Protein AF-A0A8J3NS57-F1 (afdb_monomer)

Foldseek 3Di:
DLVVLLVLLVVLLVLLVVLVVLVCCCCPNPHVDPVSCVSNVVSLVVQQVSLVVSLVVCVVVVHDPVLSVLSNVSNVLSVVLVVLLVVLVVCVVVVNPVSSVVSNVVSVVSSVVSSVSSVVSSVVSVVVVVVVVVVVVVVVVVVVVVVCPDPDD

pLDDT: mean 92.76, std 8.96, range [56.88, 98.81]

Sequence (153 aa):
MRKTFTALAALLMLVVLAEFYFAASGAFGAATDDAAYRPHHLLGYVIFLLPLLMAAVAALGRMPGRLIATTALVAGLTAVQVVIAKVAMAFGDAGDGTVGALVFGLHAIGGLAL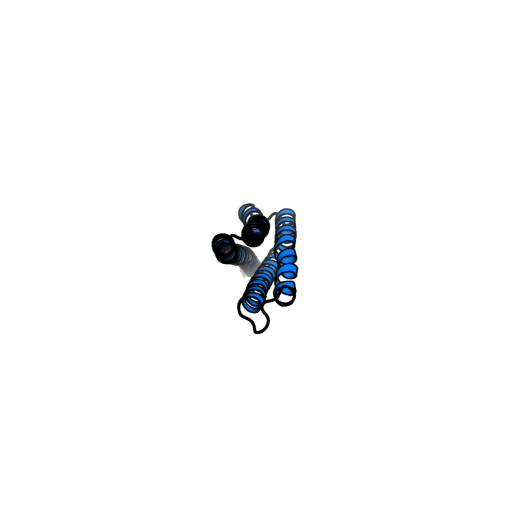AAVVAAVVRQARTLSKSTEDARRTGDVAAATGAAGPSVA

Secondary structure (DSSP, 8-state):
-HHHHHHHHHHHHHHHHHHHHHHHHHHHSS--SHHHHHHHHHHHHHHHHHHHHHHHHHHHTT--HHHHHHHHHHHHHHHHHHHHHHHHHHHHHTT-HHHHHHHHHHHHHHHHHHHHHHHHHHHHHHHHHHHHHHHHHHHHHHHHHHTT-----

Radius of gyration: 22.33 Å; Cα contacts (8 Å, |Δi|>4): 136; chains: 1; bounding box: 54×28×79 Å

Organism: NCBI:txid310353

InterPro domains:
  IPR046192 Protei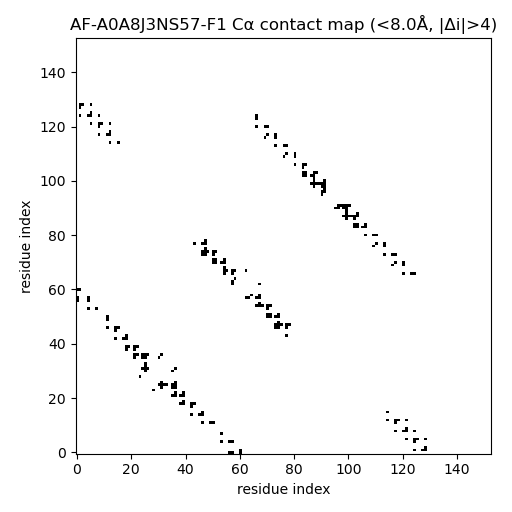n of unknown function DUF6220 [PF19728] (20-85)

Solvent-accessible surface area (backbone atoms only — not comparable to full-atom values): 7865 Å² total; per-residue (Å²): 101,55,63,59,50,32,51,50,33,50,49,52,47,52,51,52,53,51,31,52,51,28,44,48,39,15,73,70,39,99,52,68,48,72,75,45,33,46,63,22,59,55,43,50,53,48,55,33,49,51,27,48,53,49,22,50,54,32,55,78,60,69,49,62,66,67,58,30,52,54,29,39,44,45,22,53,51,44,54,50,40,53,52,36,44,52,54,14,48,53,33,36,77,72,70,40,51,69,60,11,51,55,40,37,49,51,29,56,54,49,52,52,54,46,51,53,48,44,52,50,47,34,53,54,33,47,53,57,36,49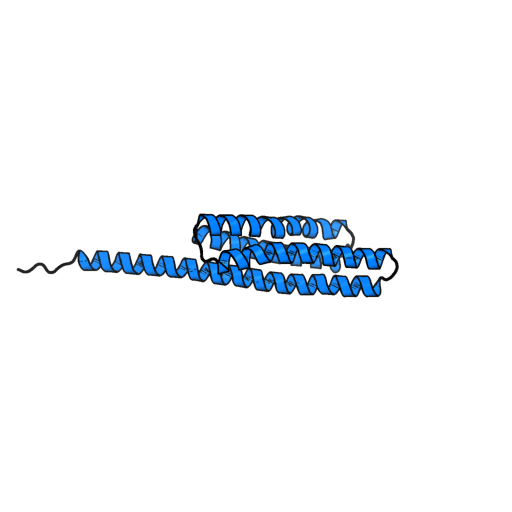,58,52,51,53,56,48,53,53,51,55,52,52,53,57,58,64,73,64,60,82,85,81,125

Mean predicted aligned error: 5.76 Å

Nearest PDB structures (foldseek):
  8dt0-assembly2_B  TM=6.306E-01  e=1.851E+00  synthetic construct
  8dt0-assembly1_A  TM=5.931E-01  e=2.050E+00  synthetic construct
  6s1a-assembly1_B  TM=5.173E-01  e=6.958E+00  Pseudomonas putida KT2440

Structure (mmCIF, N/CA/C/O backbone):
data_AF-A0A8J3NS57-F1
#
_entry.id   AF-A0A8J3NS57-F1
#
loop_
_atom_site.group_PDB
_atom_site.id
_atom_site.type_symbol
_atom_site.label_atom_id
_atom_site.label_alt_id
_atom_site.label_comp_id
_atom_site.label_asym_id
_atom_site.label_entity_id
_atom_site.label_seq_id
_atom_site.pdbx_PDB_ins_code
_atom_site.Cartn_x
_atom_site.Cartn_y
_atom_site.Cartn_z
_atom_site.occupancy
_atom_site.B_iso_or_equiv
_atom_site.auth_seq_id
_atom_site.auth_comp_id
_atom_site.auth_asym_id
_atom_site.auth_atom_id
_atom_site.pdbx_PDB_model_num
ATOM 1 N N . MET A 1 1 ? -19.136 -2.500 11.400 1.00 85.38 1 MET A N 1
ATOM 2 C CA . MET A 1 1 ? -18.109 -1.582 10.853 1.00 85.38 1 MET A CA 1
ATOM 3 C C . MET A 1 1 ? -16.684 -1.951 11.257 1.00 85.38 1 MET A C 1
ATOM 5 O O . MET A 1 1 ? -15.919 -2.279 10.368 1.00 85.38 1 MET A O 1
ATOM 9 N N . ARG A 1 2 ? -16.300 -1.957 12.547 1.00 90.00 2 ARG A N 1
ATOM 10 C CA . ARG A 1 2 ? -14.892 -2.192 12.961 1.00 90.00 2 ARG A CA 1
ATOM 11 C C . ARG A 1 2 ? -14.334 -3.568 12.546 1.00 90.00 2 ARG A C 1
ATOM 13 O O . ARG A 1 2 ? -13.306 -3.615 11.882 1.00 90.00 2 ARG A O 1
ATOM 20 N N . LYS A 1 3 ? -15.068 -4.662 12.808 1.00 91.12 3 LYS A N 1
ATOM 21 C CA . LYS A 1 3 ? -14.698 -6.028 12.365 1.00 91.12 3 LYS A CA 1
ATOM 22 C C . LYS A 1 3 ? -14.581 -6.148 10.844 1.00 91.12 3 LYS A C 1
ATOM 24 O O . LYS A 1 3 ? -13.580 -6.646 10.344 1.00 91.12 3 LYS A O 1
ATOM 29 N N . THR A 1 4 ? -15.575 -5.632 10.120 1.00 92.50 4 THR A N 1
ATOM 30 C CA . THR A 1 4 ? -15.573 -5.568 8.650 1.00 92.50 4 THR A CA 1
ATOM 31 C C . THR A 1 4 ? -14.347 -4.823 8.131 1.00 92.50 4 THR A C 1
ATOM 33 O O . THR A 1 4 ? -13.652 -5.319 7.256 1.00 92.50 4 THR A O 1
ATOM 36 N N . PHE A 1 5 ? -14.028 -3.667 8.717 1.00 96.31 5 PHE A N 1
ATOM 37 C CA . PHE A 1 5 ? -12.848 -2.894 8.346 1.00 96.31 5 PHE A CA 1
ATOM 38 C C . PHE A 1 5 ? -11.549 -3.652 8.650 1.00 96.31 5 PHE A C 1
ATOM 40 O O . PHE A 1 5 ? -10.633 -3.635 7.838 1.00 96.31 5 PHE A O 1
ATOM 47 N N . THR A 1 6 ? -11.459 -4.363 9.780 1.00 96.62 6 THR A N 1
ATOM 48 C CA . THR A 1 6 ? -10.304 -5.228 10.074 1.00 96.62 6 THR A CA 1
ATOM 49 C C . THR A 1 6 ? -10.133 -6.326 9.022 1.00 96.62 6 THR A C 1
ATOM 51 O O . THR A 1 6 ? -9.008 -6.572 8.596 1.00 96.62 6 THR A O 1
ATOM 54 N N . ALA A 1 7 ? -11.226 -6.950 8.573 1.00 96.94 7 ALA A N 1
ATOM 55 C CA . ALA A 1 7 ? -11.184 -7.946 7.504 1.00 96.94 7 ALA A CA 1
ATOM 56 C C . ALA A 1 7 ? -10.736 -7.331 6.167 1.00 96.94 7 ALA A C 1
ATOM 58 O O . ALA A 1 7 ? -9.859 -7.883 5.512 1.00 96.94 7 ALA A O 1
ATOM 59 N N . LEU A 1 8 ? -11.258 -6.153 5.805 1.00 97.69 8 LEU A N 1
ATOM 60 C CA . LEU A 1 8 ? -10.827 -5.417 4.609 1.00 97.69 8 LEU A CA 1
ATOM 61 C C . LEU A 1 8 ? -9.349 -5.013 4.677 1.00 97.69 8 LEU A C 1
ATOM 63 O O . LEU A 1 8 ? -8.644 -5.126 3.683 1.00 97.69 8 LEU A O 1
ATOM 67 N N . ALA A 1 9 ? -8.851 -4.599 5.844 1.00 98.31 9 ALA A N 1
ATOM 68 C CA . ALA A 1 9 ? -7.438 -4.277 6.027 1.00 98.31 9 ALA A CA 1
ATOM 69 C C . ALA A 1 9 ? -6.540 -5.513 5.869 1.00 98.31 9 ALA A C 1
ATOM 71 O O . ALA A 1 9 ? -5.472 -5.423 5.267 1.00 98.31 9 ALA A O 1
ATOM 72 N N . ALA A 1 10 ? -6.971 -6.671 6.380 1.00 98.44 10 ALA A N 1
ATOM 73 C CA . ALA A 1 10 ? -6.263 -7.929 6.161 1.00 98.44 10 ALA A CA 1
ATOM 74 C C . ALA A 1 10 ? -6.284 -8.338 4.679 1.00 98.44 10 ALA A C 1
ATOM 76 O O . ALA A 1 10 ? -5.249 -8.726 4.147 1.00 98.44 10 ALA A O 1
ATOM 77 N N . LEU A 1 11 ? -7.427 -8.186 4.002 1.00 98.44 11 LEU A N 1
ATOM 78 C CA . LEU A 1 11 ? -7.544 -8.419 2.564 1.00 98.44 11 LEU A CA 1
ATOM 79 C C . LEU A 1 11 ? -6.610 -7.498 1.770 1.00 98.44 11 LEU A C 1
ATOM 81 O O . LEU A 1 11 ? -5.872 -7.986 0.924 1.00 98.44 11 LEU A O 1
ATOM 85 N N . LEU A 1 12 ? -6.580 -6.198 2.075 1.00 98.62 12 LEU A N 1
ATOM 86 C CA . LEU A 1 12 ? -5.665 -5.245 1.443 1.00 98.62 12 LEU A CA 1
ATOM 87 C C . LEU A 1 12 ? -4.201 -5.676 1.610 1.00 98.62 12 LEU A C 1
ATOM 89 O O . LEU A 1 12 ? -3.443 -5.626 0.649 1.00 98.62 12 LEU A O 1
ATOM 93 N N . MET A 1 13 ? -3.810 -6.153 2.797 1.00 98.69 13 MET A N 1
ATOM 94 C CA . MET A 1 13 ? -2.466 -6.697 3.017 1.00 98.69 13 MET A CA 1
ATOM 95 C C . MET A 1 13 ? -2.189 -7.912 2.122 1.00 98.69 13 MET A C 1
ATOM 97 O O . MET A 1 13 ? -1.124 -7.985 1.519 1.00 98.69 13 MET A O 1
ATOM 101 N N . LEU A 1 14 ? -3.136 -8.847 2.004 1.00 98.62 14 LEU A N 1
ATOM 102 C CA . LEU A 1 14 ? -2.986 -10.011 1.124 1.00 98.62 14 LEU A CA 1
ATOM 103 C C . LEU A 1 14 ? -2.860 -9.606 -0.349 1.00 98.62 14 LEU A C 1
ATOM 105 O O . LEU A 1 14 ? -2.023 -10.161 -1.054 1.00 98.62 14 LEU A O 1
ATOM 109 N N . VAL A 1 15 ? -3.638 -8.617 -0.796 1.00 98.44 15 VAL A N 1
ATOM 110 C CA . VAL A 1 15 ? -3.541 -8.075 -2.159 1.00 98.44 15 VAL A CA 1
ATOM 111 C C . VAL A 1 15 ? -2.163 -7.453 -2.394 1.00 98.44 15 VAL A C 1
ATOM 113 O O . VAL A 1 15 ? -1.549 -7.738 -3.412 1.00 98.44 15 VAL A O 1
ATOM 116 N N . VAL A 1 16 ? -1.629 -6.678 -1.444 1.00 98.50 16 VAL A N 1
ATOM 117 C CA . VAL A 1 16 ? -0.267 -6.122 -1.553 1.00 98.50 16 VAL A CA 1
ATOM 118 C C . VAL A 1 16 ? 0.792 -7.226 -1.608 1.00 98.50 16 VAL A C 1
ATOM 120 O O . VAL A 1 16 ? 1.729 -7.135 -2.390 1.00 98.50 16 VAL A O 1
ATOM 123 N N . LEU A 1 17 ? 0.657 -8.300 -0.828 1.00 98.50 17 LEU A N 1
ATOM 124 C CA . LEU A 1 17 ? 1.593 -9.428 -0.910 1.00 98.50 17 LEU A CA 1
ATOM 125 C C . LEU A 1 17 ? 1.526 -10.135 -2.273 1.00 98.50 17 LEU A C 1
ATOM 127 O O . LEU A 1 17 ? 2.566 -10.472 -2.837 1.00 98.50 17 LEU A O 1
ATOM 131 N N . ALA A 1 18 ? 0.322 -10.328 -2.816 1.00 98.12 18 ALA A N 1
ATOM 132 C CA . ALA A 1 18 ? 0.133 -10.885 -4.153 1.00 98.12 18 ALA A CA 1
ATOM 133 C C . ALA A 1 18 ? 0.707 -9.966 -5.246 1.00 98.12 18 ALA A C 1
ATOM 135 O O . ALA A 1 18 ? 1.324 -10.449 -6.190 1.00 98.12 18 ALA A O 1
ATOM 136 N N . GLU A 1 19 ? 0.578 -8.649 -5.086 1.00 97.62 19 GLU A N 1
ATOM 137 C CA . GLU A 1 19 ? 1.174 -7.649 -5.977 1.00 97.62 19 GLU A CA 1
ATOM 138 C C . GLU A 1 19 ? 2.698 -7.783 -6.039 1.00 97.62 19 GLU A C 1
ATOM 140 O O . GLU A 1 19 ? 3.269 -7.844 -7.126 1.00 97.62 19 GLU A O 1
ATOM 145 N N . PHE A 1 20 ? 3.357 -7.907 -4.882 1.00 97.31 20 PHE A N 1
ATOM 146 C CA . PHE A 1 20 ? 4.800 -8.153 -4.810 1.00 97.31 20 PHE A CA 1
ATOM 147 C C . PHE A 1 20 ? 5.200 -9.476 -5.455 1.00 97.31 20 PHE A C 1
ATOM 149 O O . PHE A 1 20 ? 6.216 -9.540 -6.145 1.00 97.31 20 PHE A O 1
ATOM 156 N N . TYR A 1 21 ? 4.406 -10.528 -5.248 1.00 95.69 21 TYR A N 1
ATOM 157 C CA . TYR A 1 21 ? 4.633 -11.818 -5.888 1.00 95.69 21 TYR A CA 1
ATOM 158 C C . TYR A 1 21 ? 4.576 -11.708 -7.419 1.00 95.69 21 TYR A C 1
ATOM 160 O O . TYR A 1 21 ? 5.466 -12.221 -8.098 1.00 95.69 21 TYR A O 1
ATOM 168 N N . PHE A 1 22 ? 3.582 -11.007 -7.974 1.00 95.44 22 PHE A N 1
ATOM 169 C CA . PHE A 1 22 ? 3.473 -10.815 -9.422 1.00 95.44 22 PHE A CA 1
ATOM 170 C C . PHE A 1 22 ? 4.548 -9.879 -9.976 1.00 95.44 22 PHE A C 1
ATOM 172 O O . PHE A 1 22 ? 5.097 -10.169 -11.034 1.00 95.44 22 PHE A O 1
ATOM 179 N N . ALA A 1 23 ? 4.915 -8.820 -9.251 1.00 94.69 23 ALA A N 1
ATOM 180 C CA . ALA A 1 23 ? 6.026 -7.949 -9.627 1.00 94.69 23 ALA A CA 1
ATOM 181 C C . ALA A 1 23 ? 7.353 -8.722 -9.678 1.00 94.69 23 ALA A C 1
ATOM 183 O O . ALA A 1 23 ? 8.086 -8.634 -10.659 1.00 94.69 23 ALA A O 1
ATOM 184 N N . ALA A 1 24 ? 7.639 -9.536 -8.657 1.00 93.75 24 ALA A N 1
ATOM 185 C CA . ALA A 1 24 ? 8.832 -10.377 -8.627 1.00 93.75 24 ALA A CA 1
ATOM 186 C C . ALA A 1 24 ? 8.804 -11.448 -9.727 1.00 93.75 24 ALA A C 1
ATOM 188 O O . ALA A 1 24 ? 9.827 -11.715 -10.348 1.00 93.75 24 ALA A O 1
ATOM 189 N N . SER A 1 25 ? 7.636 -12.032 -10.001 1.00 90.88 25 SER A N 1
ATOM 190 C CA . SER A 1 25 ? 7.472 -13.003 -11.086 1.00 90.88 25 SER A CA 1
ATOM 191 C C . SER A 1 25 ? 7.710 -12.369 -12.459 1.00 90.88 25 SER A C 1
ATOM 193 O O . SER A 1 25 ? 8.371 -12.981 -13.287 1.00 90.88 25 SER A O 1
ATOM 195 N N . GLY A 1 26 ? 7.237 -11.141 -12.695 1.00 90.94 26 GLY A N 1
ATOM 196 C CA . GLY A 1 26 ? 7.517 -10.404 -13.932 1.00 90.94 26 GLY A CA 1
ATOM 197 C C . GLY A 1 26 ? 8.980 -9.967 -14.059 1.00 90.94 26 GLY A C 1
ATOM 198 O O . GLY A 1 26 ? 9.534 -9.978 -15.153 1.00 90.94 26 GLY A O 1
ATOM 199 N N . ALA A 1 27 ? 9.630 -9.619 -12.946 1.00 90.00 27 ALA A N 1
ATOM 200 C CA . ALA A 1 27 ? 11.016 -9.146 -12.944 1.00 90.00 27 ALA A CA 1
ATOM 201 C C . ALA A 1 27 ? 12.060 -10.267 -13.024 1.00 90.00 27 ALA A C 1
ATOM 203 O O . ALA A 1 27 ? 13.123 -10.075 -13.610 1.00 90.00 27 ALA A O 1
ATOM 204 N N . PHE A 1 28 ? 11.776 -11.420 -12.417 1.00 90.88 28 PHE A N 1
ATOM 205 C CA . PHE A 1 28 ? 12.755 -12.492 -12.205 1.00 90.88 28 PHE A CA 1
ATOM 206 C C . PHE A 1 28 ? 12.288 -13.863 -12.714 1.00 90.88 28 PHE A C 1
ATOM 208 O O . PHE A 1 28 ? 12.984 -14.859 -12.516 1.00 90.88 28 PHE A O 1
ATOM 215 N N . GLY A 1 29 ? 11.098 -13.951 -13.312 1.00 86.44 29 GLY A N 1
ATOM 216 C CA . GLY A 1 29 ? 10.533 -15.200 -13.816 1.00 86.44 29 GLY A CA 1
ATOM 217 C C . GLY A 1 29 ? 11.146 -15.672 -15.134 1.00 86.44 29 GLY A C 1
ATOM 218 O O . GLY A 1 29 ? 11.967 -15.002 -15.752 1.00 86.44 29 GLY A O 1
ATOM 219 N N . ALA A 1 30 ? 10.708 -16.852 -15.585 1.00 81.00 30 ALA A N 1
ATOM 220 C CA . ALA A 1 30 ? 11.173 -17.459 -16.837 1.00 81.00 30 ALA A CA 1
ATOM 221 C C . ALA A 1 30 ? 10.791 -16.645 -18.090 1.00 81.00 30 ALA A C 1
ATOM 223 O O . ALA A 1 30 ? 11.466 -16.739 -19.111 1.00 81.00 30 ALA A O 1
ATOM 224 N N . ALA A 1 31 ? 9.718 -15.856 -18.001 1.00 76.69 31 ALA A N 1
ATOM 225 C CA . ALA A 1 31 ? 9.342 -14.850 -18.982 1.00 76.69 31 ALA A CA 1
ATOM 226 C C . ALA A 1 31 ? 9.328 -13.487 -18.283 1.00 76.69 31 ALA A C 1
ATOM 228 O O . ALA A 1 31 ? 8.649 -13.325 -17.269 1.00 76.69 31 ALA A O 1
ATOM 229 N N . THR A 1 32 ? 10.081 -12.530 -18.822 1.00 78.62 32 THR A N 1
ATOM 230 C CA . THR A 1 32 ? 10.224 -11.166 -18.284 1.00 78.62 32 THR A CA 1
ATOM 231 C C . THR A 1 32 ? 9.595 -10.127 -19.216 1.00 78.62 32 THR A C 1
ATOM 233 O O . THR A 1 32 ? 10.137 -9.040 -19.405 1.00 78.62 32 THR A O 1
ATOM 236 N N . ASP A 1 33 ? 8.495 -10.494 -19.872 1.00 79.38 33 ASP A N 1
ATOM 237 C CA . ASP A 1 33 ? 7.774 -9.647 -20.821 1.00 79.38 33 ASP A CA 1
ATOM 238 C C . ASP A 1 33 ? 6.557 -8.956 -20.175 1.00 79.38 33 ASP A C 1
ATOM 240 O O . ASP A 1 33 ? 6.165 -9.239 -19.040 1.00 79.38 33 ASP A O 1
ATOM 244 N N . ASP A 1 34 ? 5.926 -8.040 -20.912 1.00 80.50 34 ASP A N 1
ATOM 245 C CA . ASP A 1 34 ? 4.754 -7.288 -20.443 1.00 80.50 34 ASP A CA 1
ATOM 246 C C . ASP A 1 34 ? 3.581 -8.187 -20.018 1.00 80.50 34 ASP A C 1
ATOM 248 O O . ASP A 1 34 ? 2.780 -7.817 -19.150 1.00 80.50 34 ASP A O 1
ATOM 252 N N . ALA A 1 35 ? 3.458 -9.380 -20.610 1.00 85.94 35 ALA A N 1
ATOM 253 C CA . ALA A 1 35 ? 2.397 -10.315 -20.264 1.00 85.94 35 ALA A CA 1
ATOM 254 C C . ALA A 1 35 ? 2.584 -10.859 -18.840 1.00 85.94 35 ALA A C 1
ATOM 256 O O . ALA A 1 35 ? 1.595 -10.988 -18.108 1.00 85.94 35 ALA A O 1
ATOM 257 N N . ALA A 1 36 ? 3.830 -11.094 -18.419 1.00 86.44 36 ALA A N 1
ATOM 258 C CA . ALA A 1 36 ? 4.166 -11.510 -17.060 1.00 86.44 36 ALA A CA 1
ATOM 259 C C . ALA A 1 36 ? 3.850 -10.430 -16.004 1.00 86.44 36 ALA A C 1
ATOM 261 O O . ALA A 1 36 ? 3.459 -10.763 -14.884 1.00 86.44 36 ALA A O 1
ATOM 262 N N . TYR A 1 37 ? 3.920 -9.142 -16.364 1.00 88.94 37 TYR A N 1
ATOM 263 C CA . TYR A 1 37 ? 3.554 -8.018 -15.483 1.00 88.94 37 TYR A CA 1
ATOM 264 C C . TYR A 1 37 ? 2.054 -7.708 -15.445 1.00 88.94 37 TYR A C 1
ATOM 266 O O . TYR A 1 37 ? 1.584 -6.968 -14.578 1.00 88.94 37 TYR A O 1
ATOM 274 N N . ARG A 1 38 ? 1.257 -8.269 -16.356 1.00 92.56 38 ARG A N 1
ATOM 275 C CA . ARG A 1 38 ? -0.169 -7.936 -16.469 1.00 92.56 38 ARG A CA 1
ATOM 276 C C . ARG A 1 38 ? -0.967 -8.146 -15.167 1.00 92.56 38 ARG A C 1
ATOM 278 O O . ARG A 1 38 ? -1.781 -7.278 -14.846 1.00 92.56 38 ARG A O 1
ATOM 285 N N . PRO A 1 39 ? -0.759 -9.228 -14.387 1.00 94.56 39 PRO A N 1
ATOM 286 C CA . PRO A 1 39 ? -1.416 -9.396 -13.091 1.00 94.56 39 PRO A CA 1
ATOM 287 C C . PRO A 1 39 ? -1.021 -8.323 -12.065 1.00 94.56 39 PRO A C 1
ATOM 289 O O . PRO A 1 39 ? -1.890 -7.864 -11.330 1.00 94.56 39 PRO A O 1
ATOM 292 N N . HIS A 1 40 ? 0.244 -7.884 -12.062 1.00 95.62 40 HIS A N 1
ATOM 293 C CA . HIS A 1 40 ? 0.726 -6.783 -11.222 1.00 95.62 40 HIS A CA 1
ATOM 294 C C . HIS A 1 40 ? 0.011 -5.468 -11.580 1.00 95.62 40 HIS A C 1
ATOM 296 O O . HIS A 1 40 ? -0.549 -4.799 -10.723 1.00 95.62 40 HIS A O 1
ATOM 302 N N . HIS A 1 41 ? -0.117 -5.138 -12.867 1.00 93.75 41 HIS A N 1
ATOM 303 C CA . HIS A 1 41 ? -0.867 -3.939 -13.266 1.00 93.75 41 HIS A CA 1
ATOM 304 C C . HIS A 1 41 ? -2.340 -3.981 -12.824 1.00 93.75 41 HIS A C 1
ATOM 306 O O . HIS A 1 41 ? -2.897 -2.969 -12.397 1.00 93.75 41 HIS A O 1
ATOM 312 N N . LEU A 1 42 ? -2.978 -5.153 -12.914 1.00 95.06 42 LEU A N 1
ATOM 313 C CA . LEU A 1 42 ? -4.375 -5.329 -12.516 1.00 95.06 42 LEU A CA 1
ATOM 314 C C . LEU A 1 42 ? -4.578 -5.168 -11.006 1.00 95.06 42 LEU A C 1
ATOM 316 O O . LEU A 1 42 ? -5.512 -4.478 -10.587 1.00 95.06 42 LEU A O 1
ATOM 320 N N . LEU A 1 43 ? -3.723 -5.786 -10.190 1.00 95.94 43 LEU A N 1
ATOM 321 C CA . LEU A 1 43 ? -3.802 -5.655 -8.737 1.00 95.94 43 LEU A CA 1
ATOM 322 C C . LEU A 1 43 ? -3.440 -4.235 -8.276 1.00 95.94 43 LEU A C 1
ATOM 324 O O . LEU A 1 43 ? -4.060 -3.755 -7.325 1.00 95.94 43 LEU A O 1
ATOM 328 N N . GLY A 1 44 ? -2.581 -3.510 -8.996 1.00 96.06 44 GLY A N 1
ATOM 329 C CA . GLY A 1 44 ? -2.314 -2.091 -8.749 1.00 96.06 44 GLY A CA 1
ATOM 330 C C . GLY A 1 44 ? -3.581 -1.224 -8.740 1.00 96.06 44 G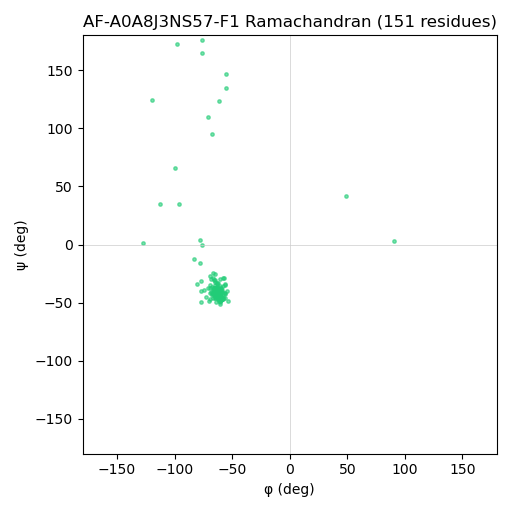LY A C 1
ATOM 331 O O . GLY A 1 44 ? -3.760 -0.386 -7.851 1.00 96.06 44 GLY A O 1
ATOM 332 N N . TYR A 1 45 ? -4.536 -1.474 -9.646 1.00 97.44 45 TYR A N 1
ATOM 333 C CA . TYR A 1 45 ? -5.840 -0.792 -9.619 1.00 97.44 45 TYR A CA 1
ATOM 334 C C . TYR A 1 45 ? -6.664 -1.148 -8.379 1.00 97.44 45 TYR A C 1
ATOM 336 O O . TYR A 1 45 ? -7.336 -0.287 -7.806 1.00 97.44 45 TYR A O 1
ATOM 344 N N . VAL A 1 46 ? -6.603 -2.402 -7.928 1.00 98.00 46 VAL A N 1
ATOM 345 C CA . VAL A 1 46 ? -7.287 -2.842 -6.706 1.00 98.00 46 VAL A CA 1
ATOM 346 C C . VAL A 1 46 ? -6.675 -2.165 -5.480 1.00 98.00 46 VAL A C 1
ATOM 348 O O . VAL A 1 46 ? -7.415 -1.682 -4.625 1.00 98.00 46 VAL A O 1
ATOM 351 N N . ILE A 1 47 ? -5.345 -2.059 -5.409 1.00 98.06 47 ILE A N 1
ATOM 352 C CA . ILE A 1 47 ? -4.622 -1.379 -4.322 1.00 98.06 47 ILE A CA 1
ATOM 353 C C . ILE A 1 47 ? -4.891 0.129 -4.329 1.00 98.06 47 ILE A C 1
ATOM 355 O O . ILE A 1 47 ? -4.851 0.753 -3.274 1.00 98.06 47 ILE A O 1
ATOM 359 N N . PHE A 1 48 ? -5.253 0.720 -5.467 1.00 98.38 48 PHE A N 1
ATOM 360 C CA . PHE A 1 48 ? -5.728 2.100 -5.516 1.00 98.38 48 PHE A CA 1
ATOM 361 C C . PHE A 1 48 ? -7.182 2.242 -5.030 1.00 98.38 48 PHE A C 1
ATOM 363 O O . PHE A 1 48 ? -7.477 3.080 -4.178 1.00 98.38 48 PHE A O 1
ATOM 370 N N . LEU A 1 49 ? -8.103 1.420 -5.545 1.00 98.44 49 LEU A N 1
ATOM 371 C CA . LEU A 1 49 ? -9.544 1.567 -5.297 1.00 98.44 49 LEU A CA 1
ATOM 372 C C . LEU A 1 49 ? -9.980 1.067 -3.914 1.00 98.44 49 LEU A C 1
ATOM 374 O O . LEU A 1 49 ? -10.817 1.694 -3.258 1.00 98.44 49 LEU A O 1
ATOM 378 N N . LEU A 1 50 ? -9.425 -0.052 -3.446 1.00 98.25 50 LEU A N 1
ATOM 379 C CA . LEU A 1 50 ? -9.829 -0.678 -2.187 1.00 98.25 50 LEU A CA 1
ATOM 380 C C . LEU A 1 50 ? -9.583 0.233 -0.968 1.00 98.25 50 LEU A C 1
ATOM 382 O O . LEU A 1 50 ? -10.503 0.371 -0.159 1.00 98.25 50 LEU A O 1
ATOM 386 N N . PRO A 1 51 ? -8.432 0.917 -0.810 1.00 98.44 51 PRO A N 1
ATOM 387 C CA . PRO A 1 51 ? -8.234 1.850 0.295 1.00 98.44 51 PRO A CA 1
ATOM 388 C C . PRO A 1 51 ? -9.164 3.064 0.246 1.00 98.44 51 PRO A C 1
ATOM 390 O O . PRO A 1 51 ? -9.569 3.545 1.302 1.00 98.44 51 PRO A O 1
ATOM 393 N N . LEU A 1 52 ? -9.557 3.544 -0.940 1.00 98.44 52 LEU A N 1
ATOM 394 C CA . LEU A 1 52 ? -10.552 4.618 -1.058 1.00 98.44 52 LEU A CA 1
ATOM 395 C C . LEU A 1 52 ? -11.919 4.156 -0.542 1.00 98.44 52 LEU A C 1
ATOM 397 O O . LEU A 1 52 ? -12.533 4.837 0.283 1.00 98.44 52 LEU A O 1
ATOM 401 N N . LEU A 1 53 ? -12.355 2.959 -0.949 1.00 98.00 53 LEU A N 1
ATOM 402 C CA . LEU A 1 53 ? -13.567 2.333 -0.420 1.00 98.00 53 LEU A CA 1
ATOM 403 C C . LEU A 1 53 ? -13.474 2.151 1.101 1.00 98.00 53 LEU A C 1
ATOM 405 O O . LEU A 1 53 ? -14.402 2.496 1.831 1.00 98.00 53 LEU A O 1
ATOM 409 N N . MET A 1 54 ? -12.347 1.646 1.600 1.00 98.31 54 MET A N 1
ATOM 410 C CA . MET A 1 54 ? -12.122 1.477 3.034 1.00 98.31 54 MET A CA 1
ATOM 411 C C . MET A 1 54 ? -12.175 2.812 3.785 1.00 98.31 54 MET A C 1
ATOM 413 O O . MET A 1 54 ? -12.815 2.886 4.833 1.00 98.31 54 MET A O 1
ATOM 417 N N . ALA A 1 55 ? -11.550 3.872 3.267 1.00 98.25 55 ALA A N 1
ATOM 418 C CA . ALA A 1 55 ? -11.587 5.202 3.869 1.00 98.25 55 ALA A CA 1
ATOM 419 C C . ALA A 1 55 ? -13.024 5.744 3.944 1.00 98.25 55 ALA A C 1
ATOM 421 O O . ALA A 1 55 ? -13.426 6.251 4.993 1.00 98.25 55 ALA A O 1
ATOM 422 N N . ALA A 1 56 ? -13.830 5.549 2.893 1.00 97.31 56 ALA A N 1
ATOM 423 C CA . ALA A 1 56 ? -15.252 5.888 2.900 1.00 97.31 56 ALA A CA 1
ATOM 424 C C . ALA A 1 56 ? -16.033 5.075 3.950 1.00 97.31 56 ALA A C 1
ATOM 426 O O . ALA A 1 56 ? -16.775 5.644 4.750 1.00 97.31 56 ALA A O 1
ATOM 427 N N . VAL A 1 57 ? -15.812 3.758 4.027 1.00 95.69 57 VAL A N 1
ATOM 428 C CA . VAL A 1 57 ? -16.410 2.877 5.050 1.00 95.69 57 VAL A CA 1
ATOM 429 C C . VAL A 1 57 ? -16.033 3.324 6.469 1.00 95.69 57 VAL A C 1
ATOM 431 O O . VAL A 1 57 ? -16.879 3.319 7.367 1.00 95.69 57 VAL A O 1
ATOM 434 N N . ALA A 1 58 ? -14.781 3.726 6.690 1.00 96.81 58 ALA A N 1
ATOM 435 C CA . ALA A 1 58 ? -14.309 4.243 7.971 1.00 96.81 58 ALA A CA 1
ATOM 436 C C . ALA A 1 58 ? -14.950 5.594 8.322 1.00 96.81 58 ALA A C 1
ATOM 438 O O . ALA A 1 58 ? -15.365 5.780 9.467 1.00 96.81 58 ALA A O 1
ATOM 439 N N . ALA A 1 59 ? -15.085 6.500 7.350 1.00 96.81 59 ALA A N 1
ATOM 440 C CA . ALA A 1 59 ? -15.741 7.793 7.526 1.00 96.81 59 ALA A CA 1
ATOM 441 C C . ALA A 1 59 ? -17.234 7.640 7.859 1.00 96.81 59 ALA A C 1
ATOM 443 O O . ALA A 1 59 ? -17.696 8.169 8.870 1.00 96.81 59 ALA A O 1
ATOM 444 N N . LEU A 1 60 ? -17.968 6.834 7.084 1.00 95.81 60 LEU A N 1
ATOM 445 C CA . LEU A 1 60 ? -19.378 6.511 7.341 1.00 95.81 60 LEU A CA 1
ATOM 446 C C . LEU A 1 60 ? -19.564 5.821 8.700 1.00 95.81 60 LEU A C 1
ATOM 448 O O . LEU A 1 60 ? -20.532 6.072 9.416 1.00 95.81 60 LEU A O 1
ATOM 452 N N . GLY A 1 61 ? -18.601 4.983 9.088 1.00 94.44 61 GLY A N 1
ATOM 453 C CA . GLY A 1 61 ? -18.550 4.333 10.395 1.00 94.44 61 GLY A CA 1
ATOM 454 C C . GLY A 1 61 ? -18.067 5.221 11.546 1.00 94.44 61 GLY A C 1
ATOM 455 O O . GLY A 1 61 ? -17.908 4.696 12.650 1.00 94.44 61 GLY A O 1
ATOM 456 N N . ARG A 1 62 ? -17.802 6.516 11.306 1.00 95.44 62 ARG A N 1
ATOM 457 C CA . ARG A 1 62 ? -17.264 7.489 12.278 1.00 95.44 62 ARG A CA 1
ATOM 458 C C . ARG A 1 62 ? -16.032 6.970 13.032 1.00 95.44 62 ARG A C 1
ATOM 460 O O . ARG A 1 62 ? -15.915 7.100 14.250 1.00 95.44 62 ARG A O 1
ATOM 467 N N . MET A 1 63 ? -15.128 6.313 12.310 1.00 95.62 63 MET A N 1
ATOM 468 C CA . MET A 1 63 ? -13.866 5.815 12.858 1.00 95.62 63 MET A CA 1
ATOM 469 C C . MET A 1 63 ? -12.853 6.957 13.056 1.00 95.62 63 MET A C 1
ATOM 471 O O . MET A 1 63 ? -13.039 8.043 12.506 1.00 95.62 63 MET A O 1
ATOM 475 N N . PRO A 1 64 ? -11.767 6.744 13.827 1.00 96.75 64 PRO A N 1
ATOM 476 C CA . PRO A 1 64 ? -10.786 7.794 14.093 1.00 96.75 64 PRO A CA 1
ATOM 477 C C . PRO A 1 64 ? -10.203 8.398 12.809 1.00 96.75 64 PRO A C 1
ATOM 479 O O . PRO A 1 64 ? -9.774 7.664 11.919 1.00 96.75 64 PRO A O 1
ATOM 482 N N . GLY A 1 65 ? -10.105 9.731 12.745 1.00 97.25 65 GLY A N 1
ATOM 483 C CA . GLY A 1 65 ? -9.618 10.450 11.559 1.00 97.25 65 GLY A CA 1
ATOM 484 C C . GLY A 1 65 ? -8.224 10.015 11.097 1.00 97.25 65 GLY A C 1
ATOM 485 O O . GLY A 1 65 ? -7.976 9.903 9.900 1.00 97.25 65 GLY A O 1
ATOM 486 N N . ARG A 1 66 ? -7.336 9.649 12.034 1.00 97.06 66 ARG A N 1
ATOM 487 C CA . ARG A 1 66 ? -6.014 9.080 11.720 1.00 97.06 66 ARG A CA 1
ATOM 488 C C . ARG A 1 66 ? -6.103 7.776 10.918 1.00 97.06 66 ARG A C 1
ATOM 490 O O . ARG A 1 66 ? -5.290 7.572 10.020 1.00 97.06 66 ARG A O 1
ATOM 497 N N . LEU A 1 67 ? -7.077 6.908 11.204 1.00 97.62 67 LEU A N 1
ATOM 498 C CA . LEU A 1 67 ? -7.279 5.674 10.440 1.00 97.62 67 LEU A CA 1
ATOM 499 C C . LEU A 1 67 ? -7.748 5.991 9.017 1.00 97.62 67 LEU A C 1
ATOM 501 O O . LEU A 1 67 ? -7.232 5.413 8.066 1.00 97.62 67 LEU A O 1
ATOM 505 N N . ILE A 1 68 ? -8.679 6.937 8.870 1.00 98.31 68 ILE A N 1
ATOM 506 C CA . ILE A 1 68 ? -9.178 7.384 7.561 1.00 98.31 68 ILE A CA 1
ATOM 507 C C . ILE A 1 68 ? -8.019 7.953 6.734 1.00 98.31 68 ILE A C 1
ATOM 509 O O . ILE A 1 68 ? -7.786 7.499 5.617 1.00 98.31 68 ILE A O 1
ATOM 513 N N . ALA A 1 69 ? -7.243 8.874 7.313 1.00 98.25 69 ALA A N 1
ATOM 514 C CA . ALA A 1 69 ? -6.107 9.505 6.650 1.00 98.25 69 ALA A CA 1
ATOM 515 C C . ALA A 1 69 ? -5.015 8.494 6.267 1.00 98.25 69 ALA A C 1
ATOM 517 O O . ALA A 1 69 ? -4.560 8.490 5.129 1.00 98.25 69 ALA A O 1
ATOM 518 N N . THR A 1 70 ? -4.623 7.595 7.178 1.00 98.44 70 THR A N 1
ATOM 519 C CA . THR A 1 70 ? -3.607 6.565 6.876 1.00 98.44 70 THR A CA 1
ATOM 520 C C . THR A 1 70 ? -4.086 5.540 5.851 1.00 98.44 70 THR A C 1
ATOM 522 O O . THR A 1 70 ? -3.274 5.032 5.088 1.00 98.44 70 THR A O 1
ATOM 525 N N . THR A 1 71 ? -5.390 5.268 5.781 1.00 98.50 71 THR A N 1
ATOM 526 C CA . THR A 1 71 ? -5.965 4.405 4.739 1.00 98.50 71 THR A CA 1
ATOM 527 C C . THR A 1 71 ? -5.982 5.116 3.385 1.00 98.50 71 THR A C 1
ATOM 529 O O . THR A 1 71 ? -5.541 4.546 2.393 1.00 98.50 71 THR A O 1
ATOM 532 N N . ALA A 1 72 ? -6.408 6.382 3.337 1.00 98.44 72 ALA A N 1
ATOM 533 C CA . ALA A 1 72 ? -6.385 7.190 2.116 1.00 98.44 72 ALA A CA 1
ATOM 534 C C . ALA A 1 72 ? -4.954 7.424 1.594 1.00 98.44 72 ALA A C 1
ATOM 536 O O . ALA A 1 72 ? -4.729 7.439 0.384 1.00 98.44 72 ALA A O 1
ATOM 537 N N . LEU A 1 73 ? -3.973 7.530 2.498 1.00 98.56 73 LEU A N 1
ATOM 538 C CA . LEU A 1 73 ? -2.554 7.622 2.155 1.00 98.56 73 LEU A CA 1
ATOM 539 C C . LEU A 1 73 ? -2.088 6.440 1.293 1.00 98.56 73 LEU A C 1
ATOM 541 O O . LEU A 1 73 ? -1.268 6.648 0.407 1.00 98.56 73 LEU A O 1
ATOM 545 N N . VAL A 1 74 ? -2.620 5.228 1.491 1.00 98.69 74 VAL A N 1
ATOM 546 C CA . VAL A 1 74 ? -2.267 4.064 0.656 1.00 98.69 74 VAL A CA 1
ATOM 547 C C . VAL A 1 74 ? -2.618 4.322 -0.812 1.00 98.69 74 VAL A C 1
ATOM 549 O O . VAL A 1 74 ? -1.784 4.092 -1.685 1.00 98.69 74 VAL A O 1
ATOM 552 N N . ALA A 1 75 ? -3.804 4.870 -1.095 1.00 98.50 75 ALA A N 1
ATOM 553 C CA . ALA A 1 75 ? -4.202 5.219 -2.460 1.00 98.50 75 ALA A CA 1
ATOM 554 C C . ALA A 1 75 ? -3.311 6.329 -3.047 1.00 98.50 75 ALA A C 1
ATOM 556 O O . ALA A 1 75 ? -2.873 6.230 -4.192 1.00 98.50 75 ALA A O 1
ATOM 557 N N . 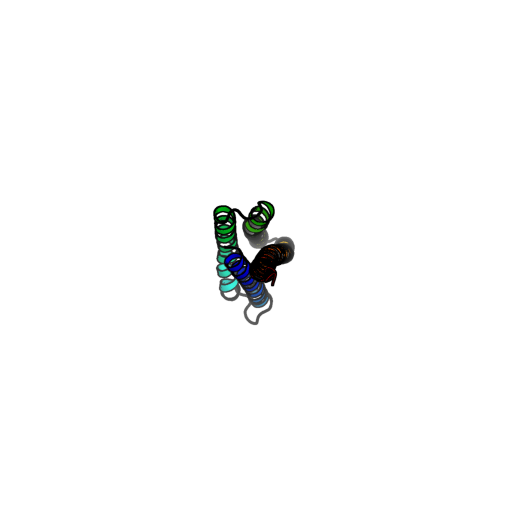GLY A 1 76 ? -2.971 7.344 -2.244 1.00 98.44 76 GLY A N 1
ATOM 558 C CA . GLY A 1 76 ? -2.039 8.401 -2.649 1.00 98.44 76 GLY A CA 1
ATOM 559 C C . GLY A 1 76 ? -0.644 7.866 -2.990 1.00 98.44 76 GLY A C 1
ATOM 560 O O . GLY A 1 76 ? -0.099 8.183 -4.044 1.00 98.44 76 GLY A O 1
ATOM 561 N N . LEU A 1 77 ? -0.088 6.993 -2.144 1.00 98.44 77 LEU A N 1
ATOM 562 C CA . LEU A 1 77 ? 1.197 6.337 -2.399 1.00 98.44 77 LEU A CA 1
ATOM 563 C C . LEU A 1 77 ? 1.146 5.456 -3.650 1.00 98.44 77 LEU A C 1
ATOM 565 O O . LEU A 1 77 ? 2.108 5.447 -4.412 1.00 98.44 77 LEU A O 1
ATOM 569 N N . THR A 1 78 ? 0.026 4.771 -3.892 1.00 98.38 78 THR A N 1
ATOM 570 C CA . THR A 1 78 ? -0.183 3.962 -5.105 1.00 98.38 78 THR A CA 1
ATOM 571 C C . THR A 1 78 ? -0.140 4.831 -6.362 1.00 98.38 78 THR A C 1
ATOM 573 O O . THR A 1 78 ? 0.539 4.486 -7.324 1.00 98.38 78 THR A O 1
ATOM 576 N N . ALA A 1 79 ? -0.785 6.001 -6.346 1.00 98.31 79 ALA A N 1
ATOM 577 C CA . ALA A 1 79 ? -0.716 6.946 -7.461 1.00 98.31 79 ALA A CA 1
ATOM 578 C C . ALA A 1 79 ? 0.722 7.436 -7.713 1.00 98.31 79 ALA A C 1
ATOM 580 O O . ALA A 1 79 ? 1.167 7.485 -8.859 1.00 98.31 79 ALA A O 1
ATOM 581 N N . VAL A 1 80 ? 1.480 7.723 -6.648 1.00 98.44 80 VAL A N 1
ATOM 582 C CA . VAL A 1 80 ? 2.909 8.063 -6.755 1.00 98.44 80 VAL A CA 1
ATOM 583 C C . VAL A 1 80 ? 3.706 6.920 -7.394 1.00 98.44 80 VAL A C 1
ATOM 585 O O . VAL A 1 80 ? 4.546 7.182 -8.252 1.00 98.44 80 VAL A O 1
ATOM 588 N N . GLN A 1 81 ? 3.416 5.659 -7.053 1.00 98.12 81 GLN A N 1
ATOM 589 C CA . GLN A 1 81 ? 4.094 4.506 -7.660 1.00 98.12 81 GLN A CA 1
ATOM 590 C C . GLN A 1 81 ? 3.868 4.415 -9.173 1.00 98.12 81 GLN A C 1
ATOM 592 O O . GLN A 1 81 ? 4.807 4.096 -9.903 1.00 98.12 81 GLN A O 1
ATOM 597 N N . VAL A 1 82 ? 2.663 4.741 -9.652 1.00 97.19 82 VAL A N 1
ATOM 598 C CA . VAL A 1 82 ? 2.357 4.792 -11.092 1.00 97.19 82 VAL A CA 1
ATOM 599 C C . VAL A 1 82 ? 3.175 5.881 -11.785 1.00 97.19 82 VAL A C 1
ATOM 601 O O . VAL A 1 82 ? 3.746 5.634 -12.845 1.00 97.19 82 VAL A O 1
ATOM 604 N N . VAL A 1 83 ? 3.272 7.071 -11.181 1.00 98.25 83 VAL A N 1
ATOM 605 C CA . VAL A 1 83 ? 4.073 8.176 -11.732 1.00 98.25 83 VAL A CA 1
ATOM 606 C C . VAL A 1 83 ? 5.544 7.776 -11.837 1.00 98.25 83 VAL A C 1
ATOM 608 O O . VAL A 1 83 ? 6.131 7.933 -12.903 1.00 98.25 83 VAL A O 1
ATOM 611 N N . ILE A 1 84 ? 6.123 7.204 -10.776 1.00 98.12 84 ILE A N 1
ATOM 612 C CA . ILE A 1 84 ? 7.525 6.756 -10.777 1.00 98.12 84 ILE A CA 1
ATOM 613 C C . ILE A 1 84 ? 7.764 5.729 -11.892 1.00 98.12 84 ILE A C 1
ATOM 615 O O . ILE A 1 84 ? 8.715 5.877 -12.657 1.00 98.12 84 ILE A O 1
ATOM 619 N N . ALA A 1 85 ? 6.883 4.733 -12.036 1.00 95.81 85 ALA A N 1
ATOM 620 C CA . ALA A 1 85 ? 7.014 3.711 -13.075 1.00 95.81 85 ALA A CA 1
ATOM 621 C C . ALA A 1 85 ? 6.936 4.302 -14.495 1.00 95.81 85 ALA A C 1
ATOM 623 O O . ALA A 1 85 ? 7.710 3.921 -15.371 1.00 95.81 85 ALA A O 1
ATOM 624 N N . LYS A 1 86 ? 6.040 5.269 -14.730 1.00 96.69 86 LYS A N 1
ATOM 625 C CA . LYS A 1 86 ? 5.923 5.942 -16.034 1.00 96.69 86 LYS A CA 1
ATOM 626 C C . LYS A 1 86 ? 7.117 6.835 -16.350 1.00 96.69 86 LYS A C 1
ATOM 628 O O . LYS A 1 86 ? 7.554 6.864 -17.495 1.00 96.69 86 LYS A O 1
ATOM 633 N N . VAL A 1 87 ? 7.671 7.518 -15.351 1.00 97.69 87 VAL A N 1
ATOM 634 C CA . VAL A 1 87 ? 8.904 8.301 -15.512 1.00 97.69 87 VAL A CA 1
ATOM 635 C C . VAL A 1 87 ? 10.092 7.384 -15.817 1.00 97.69 87 VAL A C 1
ATOM 637 O O . VAL A 1 87 ? 10.863 7.683 -16.722 1.00 97.69 87 VAL A O 1
ATOM 640 N N . ALA A 1 88 ? 10.214 6.246 -15.125 1.00 96.25 88 ALA A N 1
ATOM 641 C CA . ALA A 1 88 ? 11.250 5.250 -15.406 1.00 96.25 88 ALA A CA 1
ATOM 642 C C . ALA A 1 88 ? 11.188 4.735 -16.854 1.00 96.25 88 ALA A C 1
ATOM 644 O O . ALA A 1 88 ? 12.211 4.687 -17.535 1.00 96.25 88 ALA A O 1
ATOM 645 N N . MET A 1 89 ? 9.983 4.404 -17.329 1.00 93.19 89 MET A N 1
ATOM 646 C CA . MET A 1 89 ? 9.739 3.977 -18.710 1.00 93.19 89 MET A CA 1
ATOM 647 C C . MET A 1 89 ? 10.135 5.064 -19.716 1.00 93.19 89 MET A C 1
ATOM 649 O O . MET A 1 89 ? 10.858 4.773 -20.658 1.00 93.19 89 MET A O 1
ATOM 653 N N . ALA A 1 90 ? 9.767 6.324 -19.465 1.00 96.38 90 ALA A N 1
ATOM 654 C CA . ALA A 1 90 ? 10.127 7.437 -20.344 1.00 96.38 90 ALA A CA 1
ATOM 655 C C . ALA A 1 90 ? 11.650 7.636 -20.478 1.00 96.38 90 ALA A C 1
ATOM 657 O O . ALA A 1 90 ? 12.128 7.941 -21.569 1.00 96.38 90 ALA A O 1
ATOM 658 N N . PHE A 1 91 ? 12.422 7.440 -19.401 1.00 96.38 91 PHE A N 1
ATOM 659 C CA . PHE A 1 91 ? 13.889 7.442 -19.481 1.00 96.38 91 PHE A CA 1
ATOM 660 C C . PHE A 1 91 ? 14.424 6.273 -20.315 1.00 96.38 91 PHE A C 1
ATOM 662 O O . PHE A 1 91 ? 15.318 6.472 -21.136 1.00 96.38 91 PHE A O 1
ATOM 669 N N . GLY A 1 92 ? 13.855 5.075 -20.142 1.00 91.75 92 GLY A N 1
ATOM 670 C CA . GLY A 1 92 ? 14.199 3.904 -20.951 1.00 91.75 92 GLY A CA 1
ATOM 671 C C . GLY A 1 92 ? 13.938 4.124 -22.443 1.00 91.75 92 GLY A C 1
ATOM 672 O O . GLY A 1 92 ? 14.830 3.899 -23.258 1.00 91.75 92 GLY A O 1
ATOM 673 N N . ASP A 1 93 ? 12.762 4.650 -22.787 1.00 92.81 93 ASP A N 1
ATOM 674 C CA . ASP A 1 93 ? 12.357 4.949 -24.167 1.00 92.81 93 ASP A CA 1
ATOM 675 C C . ASP A 1 93 ? 13.229 6.042 -24.809 1.00 92.81 93 ASP A C 1
ATOM 677 O O . ASP A 1 93 ? 13.476 6.024 -26.014 1.00 92.81 93 ASP A O 1
ATOM 681 N N . ALA A 1 94 ? 13.741 6.980 -24.004 1.00 94.19 94 ALA A N 1
ATOM 682 C CA . ALA A 1 94 ? 14.680 8.014 -24.439 1.00 94.19 94 ALA A CA 1
ATOM 683 C C . ALA A 1 94 ? 16.126 7.503 -24.629 1.00 94.19 94 ALA A C 1
ATOM 685 O O . ALA A 1 94 ? 17.002 8.281 -25.009 1.00 94.19 94 ALA A O 1
ATOM 686 N N . GLY A 1 95 ? 16.388 6.216 -24.375 1.00 93.62 95 GLY A N 1
ATOM 687 C CA . GLY A 1 95 ? 17.703 5.587 -24.515 1.00 93.62 95 GLY A CA 1
ATOM 688 C C . GLY A 1 95 ? 18.572 5.619 -23.253 1.00 93.62 95 GLY A C 1
ATOM 689 O O . GLY A 1 95 ? 19.698 5.123 -23.289 1.00 9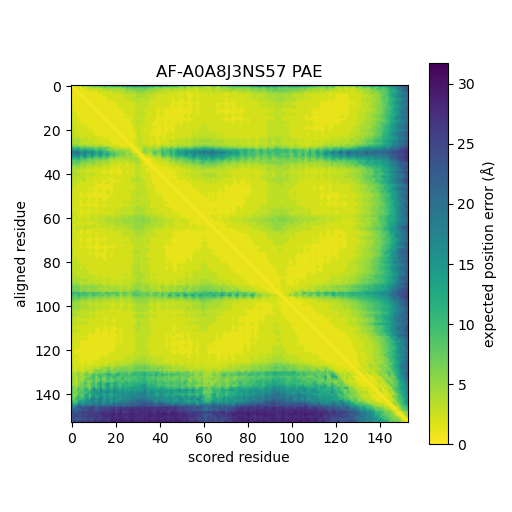3.62 95 GLY A O 1
ATOM 690 N N . ASP A 1 96 ? 18.069 6.141 -22.129 1.00 93.06 96 ASP A N 1
ATOM 691 C CA . ASP A 1 96 ? 18.786 6.190 -20.849 1.00 93.06 96 ASP A CA 1
ATOM 692 C C . ASP A 1 96 ? 18.344 5.050 -19.915 1.00 93.06 96 ASP A C 1
ATOM 694 O O . ASP A 1 96 ? 17.725 5.236 -18.861 1.00 93.06 96 ASP A O 1
ATOM 698 N N . GLY A 1 97 ? 18.647 3.818 -20.335 1.00 91.75 97 GLY A N 1
ATOM 699 C CA . GLY A 1 97 ? 18.229 2.603 -19.630 1.00 91.75 97 GLY A CA 1
ATOM 700 C C . GLY A 1 97 ? 18.758 2.495 -18.194 1.00 91.75 97 GLY A C 1
ATOM 701 O O . GLY A 1 97 ? 18.078 1.935 -17.334 1.00 91.75 97 GLY A O 1
ATOM 702 N N . THR A 1 98 ? 19.929 3.071 -17.898 1.00 95.81 98 THR A N 1
ATOM 703 C CA . THR A 1 98 ? 20.500 3.070 -16.540 1.00 95.81 98 THR A CA 1
ATOM 704 C C . THR A 1 98 ? 19.692 3.963 -15.606 1.00 95.81 98 THR A C 1
ATOM 706 O O . THR A 1 98 ? 19.311 3.523 -14.519 1.00 95.81 98 THR A O 1
ATOM 709 N N . VAL A 1 99 ? 19.391 5.200 -16.017 1.00 96.06 99 VAL A N 1
ATOM 710 C CA . VAL A 1 99 ? 18.550 6.101 -15.216 1.00 96.06 99 VAL A CA 1
ATOM 711 C C . VAL A 1 99 ? 17.142 5.529 -15.083 1.00 96.06 99 VAL A C 1
ATOM 713 O O . VAL A 1 99 ? 16.609 5.497 -13.972 1.00 96.06 99 VAL A O 1
ATOM 716 N N . GLY A 1 100 ? 16.574 4.991 -16.168 1.00 96.62 100 GLY A N 1
ATOM 717 C CA . GLY A 1 100 ? 15.287 4.296 -16.139 1.00 96.62 100 GLY A CA 1
ATOM 718 C C . GLY A 1 100 ? 15.248 3.176 -15.095 1.00 96.62 100 GLY A C 1
ATOM 719 O O . GLY A 1 100 ? 14.350 3.150 -14.254 1.00 96.62 100 GLY A O 1
ATOM 720 N N . ALA A 1 101 ? 16.263 2.308 -15.063 1.00 94.25 101 ALA A N 1
ATOM 721 C CA . ALA A 1 101 ? 16.362 1.224 -14.085 1.00 94.25 101 ALA A CA 1
ATOM 722 C C . ALA A 1 101 ? 16.494 1.729 -12.635 1.00 94.25 101 ALA A C 1
ATOM 724 O O . ALA A 1 101 ? 15.853 1.184 -11.734 1.00 94.25 101 ALA A O 1
ATOM 725 N N . LEU A 1 102 ? 17.275 2.787 -12.390 1.00 96.94 102 LEU A N 1
ATOM 726 C CA . LEU A 1 102 ? 17.415 3.382 -11.054 1.00 96.94 102 LEU A CA 1
ATOM 727 C C . LEU A 1 102 ? 16.099 3.997 -10.556 1.00 96.94 102 LEU A C 1
ATOM 729 O O . LEU A 1 102 ? 15.710 3.783 -9.405 1.00 96.94 102 LEU A O 1
ATOM 733 N N . VAL A 1 103 ? 15.381 4.718 -11.423 1.00 97.62 103 VAL A N 1
ATOM 734 C CA . VAL A 1 103 ? 14.062 5.284 -11.099 1.00 97.62 103 VAL A CA 1
ATOM 735 C C . VAL A 1 103 ? 13.037 4.168 -10.884 1.00 97.62 103 VAL A C 1
ATOM 737 O O . VAL A 1 103 ? 12.231 4.246 -9.958 1.00 97.62 103 VAL A O 1
ATOM 740 N N . PHE A 1 104 ? 13.094 3.084 -11.658 1.00 95.75 104 PHE A N 1
ATOM 741 C CA . PHE A 1 104 ? 12.251 1.914 -11.415 1.00 95.75 104 PHE A CA 1
ATOM 742 C C . PHE A 1 104 ? 12.581 1.230 -10.074 1.00 95.75 104 PHE A C 1
ATOM 744 O O . PHE A 1 104 ? 11.685 0.798 -9.352 1.00 95.75 104 PHE A O 1
ATOM 751 N N . GLY A 1 105 ? 13.848 1.214 -9.655 1.00 96.19 105 GLY A N 1
ATOM 752 C CA . GLY A 1 105 ? 14.240 0.772 -8.313 1.00 96.19 105 GLY A CA 1
ATOM 753 C C . GLY A 1 105 ? 13.571 1.582 -7.192 1.00 96.19 105 GLY A C 1
ATOM 754 O O . GLY A 1 105 ? 13.166 1.018 -6.172 1.00 96.19 105 GLY A O 1
ATOM 755 N N . LEU A 1 106 ? 13.363 2.889 -7.395 1.00 97.94 106 LEU A N 1
ATOM 756 C CA . LEU A 1 106 ? 12.607 3.727 -6.457 1.00 97.94 106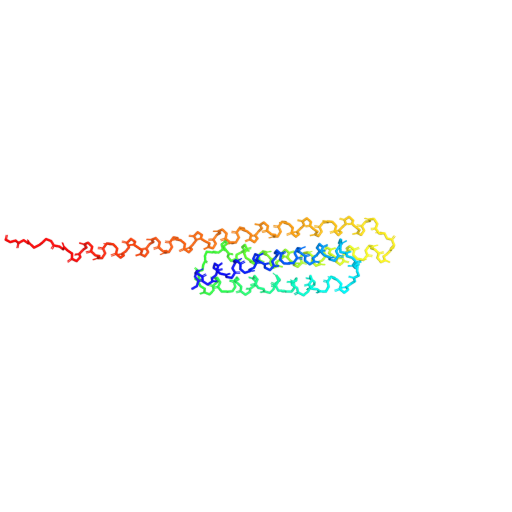 LEU A CA 1
ATOM 757 C C . LEU A 1 106 ? 11.139 3.284 -6.342 1.00 97.94 106 LEU A C 1
ATOM 759 O O . LEU A 1 106 ? 10.584 3.347 -5.245 1.00 97.94 106 LEU A O 1
ATOM 763 N N . HIS A 1 107 ? 10.528 2.790 -7.424 1.00 97.75 107 HIS A N 1
ATOM 764 C CA . HIS A 1 107 ? 9.187 2.199 -7.381 1.00 97.75 107 HIS A CA 1
ATOM 765 C C . HIS A 1 107 ? 9.157 0.955 -6.474 1.00 97.75 107 HIS A C 1
ATOM 767 O O . HIS A 1 107 ? 8.279 0.820 -5.624 1.00 97.75 107 HIS A O 1
ATOM 773 N N . ALA A 1 108 ? 10.163 0.080 -6.557 1.00 96.69 108 ALA A N 1
ATOM 774 C CA . ALA A 1 108 ? 10.243 -1.089 -5.676 1.00 96.69 108 ALA A CA 1
ATOM 775 C C . ALA A 1 108 ? 10.375 -0.698 -4.187 1.00 96.69 108 ALA A C 1
ATOM 777 O O . ALA A 1 108 ? 9.670 -1.237 -3.327 1.00 96.69 108 ALA A O 1
ATOM 778 N N . ILE A 1 109 ? 11.227 0.285 -3.872 1.00 98.06 109 ILE A N 1
ATOM 779 C CA . ILE A 1 109 ? 11.384 0.809 -2.502 1.00 98.06 109 ILE A CA 1
ATOM 780 C C . ILE A 1 109 ? 10.089 1.484 -2.021 1.00 98.06 109 ILE A C 1
ATOM 782 O O . ILE A 1 109 ? 9.658 1.276 -0.883 1.00 98.06 109 ILE A O 1
ATOM 786 N N . GLY A 1 110 ? 9.438 2.265 -2.886 1.00 98.31 110 GLY A N 1
ATOM 787 C CA . GLY A 1 110 ? 8.157 2.910 -2.608 1.00 98.31 110 GLY A CA 1
ATOM 788 C C . GLY A 1 110 ? 7.038 1.905 -2.331 1.00 98.31 110 GLY A C 1
ATOM 789 O O . GLY A 1 110 ? 6.267 2.087 -1.386 1.00 98.31 110 GLY A O 1
ATOM 790 N N . GLY A 1 111 ? 7.005 0.797 -3.073 1.00 97.88 111 GLY A N 1
ATOM 791 C CA . GLY A 1 111 ? 6.132 -0.340 -2.797 1.00 97.88 111 GLY A CA 1
ATOM 792 C C . GLY A 1 111 ? 6.346 -0.915 -1.394 1.00 97.88 111 GLY A C 1
ATOM 793 O O . GLY A 1 111 ? 5.380 -1.217 -0.691 1.00 97.88 111 GLY A O 1
ATOM 794 N N . LEU A 1 112 ? 7.600 -1.041 -0.938 1.00 98.38 112 LEU A N 1
ATOM 795 C CA . LEU A 1 112 ? 7.895 -1.582 0.395 1.00 98.38 112 LEU A CA 1
ATOM 796 C C . LEU A 1 112 ? 7.424 -0.626 1.498 1.00 98.38 112 LEU A C 1
ATOM 798 O O . LEU A 1 112 ? 6.832 -1.053 2.495 1.00 98.38 112 LEU A O 1
ATOM 802 N N . ALA A 1 113 ? 7.622 0.678 1.297 1.00 98.44 113 ALA A N 1
ATOM 803 C CA . ALA A 1 113 ? 7.082 1.701 2.185 1.00 98.44 113 ALA A CA 1
ATOM 804 C C . ALA A 1 113 ? 5.543 1.645 2.236 1.00 98.44 113 ALA A C 1
ATOM 806 O O . ALA A 1 113 ? 4.964 1.674 3.324 1.00 98.44 113 ALA A O 1
ATOM 807 N N . LEU A 1 114 ? 4.873 1.483 1.090 1.00 98.56 114 LEU A N 1
ATOM 808 C CA . LEU A 1 114 ? 3.422 1.292 1.012 1.00 98.56 114 LEU A CA 1
ATOM 809 C C . LEU A 1 114 ? 2.973 0.062 1.812 1.00 98.56 114 LEU A C 1
ATOM 811 O O . LEU A 1 114 ? 2.037 0.167 2.608 1.00 98.56 114 LEU A O 1
ATOM 815 N N . ALA A 1 115 ? 3.663 -1.075 1.687 1.00 98.69 115 ALA A N 1
ATOM 816 C CA . ALA A 1 115 ? 3.365 -2.273 2.474 1.00 98.69 115 ALA A CA 1
ATOM 817 C C . ALA A 1 115 ? 3.481 -2.017 3.988 1.00 98.69 115 ALA A C 1
ATOM 819 O O . ALA A 1 115 ? 2.631 -2.463 4.766 1.00 98.69 115 ALA A O 1
ATOM 820 N N . ALA A 1 116 ? 4.475 -1.235 4.424 1.00 98.62 116 ALA A N 1
ATOM 821 C CA . ALA A 1 116 ? 4.609 -0.835 5.823 1.00 98.62 116 ALA A CA 1
ATOM 822 C C . ALA A 1 116 ? 3.440 0.052 6.300 1.00 98.62 116 ALA A C 1
ATOM 824 O O . ALA A 1 116 ? 2.955 -0.120 7.428 1.00 98.62 116 ALA A O 1
ATOM 825 N N . VAL A 1 117 ? 2.938 0.956 5.448 1.00 98.81 117 VAL A N 1
ATOM 826 C CA . VAL A 1 117 ? 1.729 1.749 5.733 1.00 98.81 117 VAL A CA 1
ATOM 827 C C . VAL A 1 117 ? 0.499 0.847 5.842 1.00 98.81 117 VAL A C 1
ATOM 829 O O . VAL A 1 117 ? -0.262 0.972 6.803 1.00 98.81 117 VAL A O 1
ATOM 832 N N . VAL A 1 118 ? 0.324 -0.118 4.937 1.00 98.81 118 VAL A N 1
ATOM 833 C CA . VAL A 1 118 ? -0.784 -1.087 5.004 1.00 98.81 118 VAL A CA 1
ATOM 834 C C . VAL A 1 118 ? -0.712 -1.921 6.285 1.00 98.81 118 VAL A C 1
ATOM 836 O O . VAL A 1 118 ? -1.717 -2.073 6.985 1.00 98.81 118 VAL A O 1
ATOM 839 N N . ALA A 1 119 ? 0.479 -2.363 6.693 1.00 98.69 119 ALA A N 1
ATOM 840 C CA . ALA A 1 119 ? 0.668 -3.028 7.979 1.00 98.69 119 ALA A CA 1
ATOM 841 C C . ALA A 1 119 ? 0.271 -2.123 9.163 1.00 98.69 119 ALA A C 1
ATOM 843 O O . ALA A 1 119 ? -0.316 -2.596 10.142 1.00 98.69 119 ALA A O 1
ATOM 844 N N . ALA A 1 120 ? 0.537 -0.814 9.088 1.00 98.62 120 ALA A N 1
ATOM 845 C CA . ALA A 1 120 ? 0.077 0.142 10.093 1.00 98.62 120 ALA A CA 1
ATOM 846 C C . ALA A 1 120 ? -1.455 0.286 10.116 1.00 98.62 120 ALA A C 1
ATOM 848 O O . ALA A 1 120 ? -2.024 0.389 11.206 1.00 98.62 120 ALA A O 1
ATOM 849 N N . VAL A 1 121 ? -2.132 0.254 8.963 1.00 98.62 121 VAL A N 1
ATOM 850 C CA . VAL A 1 121 ? -3.605 0.237 8.876 1.00 98.62 121 VAL A CA 1
ATOM 851 C C . VAL A 1 121 ? -4.167 -1.024 9.539 1.00 98.62 121 VAL A C 1
ATOM 853 O O . VAL A 1 121 ? -5.063 -0.927 10.379 1.00 98.62 121 VAL A O 1
ATOM 856 N N . VAL A 1 122 ? -3.591 -2.199 9.256 1.00 98.56 122 VAL A N 1
ATOM 857 C CA . VAL A 1 122 ? -3.985 -3.474 9.885 1.00 98.56 122 VAL A CA 1
ATOM 858 C C . VAL A 1 122 ? -3.838 -3.415 11.406 1.00 98.56 122 VAL A C 1
ATOM 860 O O . VAL A 1 122 ? -4.761 -3.799 12.131 1.00 98.56 122 VAL A O 1
ATOM 863 N N . ARG A 1 123 ? -2.704 -2.913 11.916 1.00 98.19 123 ARG A N 1
ATOM 864 C CA . ARG A 1 123 ? -2.478 -2.774 13.366 1.00 98.19 123 ARG A CA 1
ATOM 865 C C . ARG A 1 123 ? -3.517 -1.857 14.010 1.00 98.19 123 ARG A C 1
ATOM 867 O O . ARG A 1 123 ? -4.146 -2.257 14.986 1.00 98.19 123 ARG A O 1
ATOM 874 N N . GLN A 1 124 ? -3.746 -0.675 13.437 1.00 97.25 124 GLN A N 1
ATOM 875 C CA . GLN A 1 124 ? -4.744 0.277 13.937 1.00 97.25 124 GLN A CA 1
ATOM 876 C C . GLN A 1 124 ? -6.158 -0.325 13.946 1.00 97.25 124 GLN A C 1
ATOM 878 O O . GLN A 1 124 ? -6.870 -0.221 14.946 1.00 97.25 124 GLN A O 1
ATOM 883 N N . ALA A 1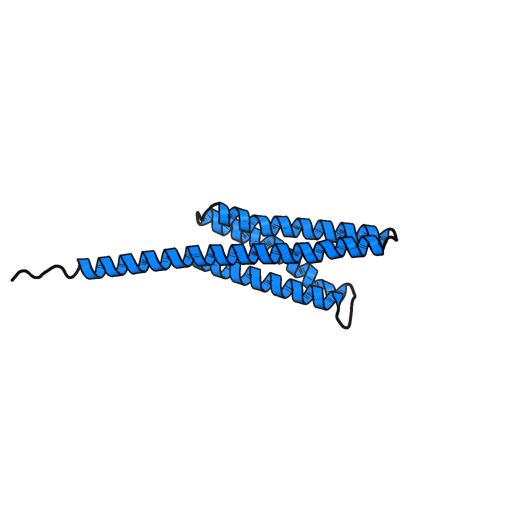 125 ? -6.550 -1.008 12.866 1.00 96.56 125 ALA A N 1
ATOM 884 C CA . ALA A 1 125 ? -7.853 -1.655 12.754 1.00 96.56 125 ALA A CA 1
ATOM 885 C C . ALA A 1 125 ? -8.063 -2.741 13.821 1.00 96.56 125 ALA A C 1
ATOM 887 O O . ALA A 1 125 ? -9.133 -2.816 14.428 1.00 96.56 125 ALA A O 1
ATOM 888 N N . ARG A 1 126 ? -7.038 -3.564 14.080 1.00 95.94 126 ARG A N 1
ATOM 889 C CA . ARG A 1 126 ? -7.089 -4.618 15.105 1.00 95.94 126 ARG A CA 1
ATOM 890 C C . ARG A 1 126 ? -7.220 -4.041 16.508 1.00 95.94 126 ARG A C 1
ATOM 892 O O . ARG A 1 126 ? -8.036 -4.546 17.275 1.00 95.94 126 ARG A O 1
ATOM 899 N N . THR A 1 127 ? -6.468 -2.990 16.833 1.00 95.31 127 THR A N 1
ATOM 900 C CA . THR A 1 127 ? -6.564 -2.320 18.139 1.00 95.31 127 THR A CA 1
ATOM 901 C C . THR A 1 127 ? -7.981 -1.807 18.387 1.00 95.31 127 THR A C 1
ATOM 903 O O . THR A 1 127 ? -8.563 -2.107 19.424 1.00 95.31 127 THR A O 1
ATOM 906 N N . LEU A 1 128 ? -8.588 -1.131 17.407 1.00 92.06 128 LEU A N 1
ATOM 907 C CA . LEU A 1 128 ? -9.955 -0.610 17.538 1.00 92.06 128 LEU A CA 1
ATOM 908 C C . LEU A 1 128 ? -11.009 -1.710 17.699 1.00 92.06 128 LEU A C 1
ATOM 910 O O . LEU A 1 128 ? -11.966 -1.549 18.462 1.00 92.06 128 LEU A O 1
ATOM 914 N N . SER A 1 129 ? -10.857 -2.821 16.979 1.00 92.38 129 SER A N 1
ATOM 915 C CA . SER A 1 129 ? -11.759 -3.966 17.115 1.00 92.38 129 SER A CA 1
ATOM 916 C C . SER A 1 129 ? -11.649 -4.603 18.503 1.00 92.38 129 SER A C 1
ATOM 918 O O . SER A 1 129 ? -12.682 -4.785 19.143 1.00 92.38 129 SER A O 1
ATOM 920 N N . LYS A 1 130 ? -10.429 -4.831 19.013 1.00 90.75 130 LYS A N 1
ATOM 921 C CA . LYS A 1 130 ? -10.197 -5.398 20.354 1.00 90.75 130 LYS A CA 1
ATOM 922 C C . LYS A 1 130 ? -10.779 -4.531 21.470 1.00 90.75 130 LYS A C 1
ATOM 924 O O . LYS A 1 130 ? -11.565 -5.029 22.264 1.00 90.75 130 LYS A O 1
ATOM 929 N N . SER A 1 131 ? -10.516 -3.221 21.460 1.00 88.44 131 SER A N 1
ATOM 930 C CA . SER A 1 131 ? -11.063 -2.307 22.477 1.00 88.44 131 SER A CA 1
ATOM 931 C C . SER A 1 131 ? -12.595 -2.318 22.536 1.00 88.44 131 SER A C 1
ATOM 933 O O . SER A 1 131 ? -13.181 -2.070 23.583 1.00 88.44 131 SER A O 1
ATOM 935 N N . THR A 1 132 ? -13.262 -2.611 21.415 1.00 86.44 132 THR A N 1
ATOM 936 C CA . THR A 1 132 ? -14.728 -2.733 21.370 1.00 86.44 132 THR A CA 1
ATOM 937 C C . THR A 1 132 ? -15.210 -4.029 22.017 1.00 86.44 132 THR A C 1
ATOM 939 O O . THR A 1 132 ? -16.247 -4.039 22.674 1.00 86.44 132 THR A O 1
ATOM 942 N N . GLU A 1 133 ? -14.489 -5.127 21.798 1.00 86.69 133 GLU A N 1
ATOM 943 C CA . GLU A 1 133 ? -14.821 -6.431 22.375 1.00 86.69 133 GLU A CA 1
ATOM 944 C C . GLU A 1 133 ? -14.602 -6.438 23.887 1.00 86.69 133 GLU A C 1
ATOM 946 O O . GLU A 1 133 ? -15.473 -6.913 24.614 1.00 86.69 133 GLU A O 1
ATOM 951 N N . ASP A 1 134 ? -13.508 -5.836 24.356 1.00 91.12 134 ASP A N 1
ATOM 952 C CA . ASP A 1 134 ? -13.215 -5.710 25.785 1.00 91.12 134 ASP A CA 1
ATOM 953 C C . ASP A 1 134 ? -14.284 -4.873 26.500 1.00 91.12 134 ASP A C 1
ATOM 955 O O . ASP A 1 134 ? -14.822 -5.310 27.514 1.00 91.12 134 ASP A O 1
ATOM 959 N N . ALA A 1 135 ? -14.670 -3.723 25.930 1.00 87.19 135 ALA A N 1
ATOM 960 C CA . ALA A 1 135 ? -15.728 -2.873 26.485 1.00 87.19 135 ALA A CA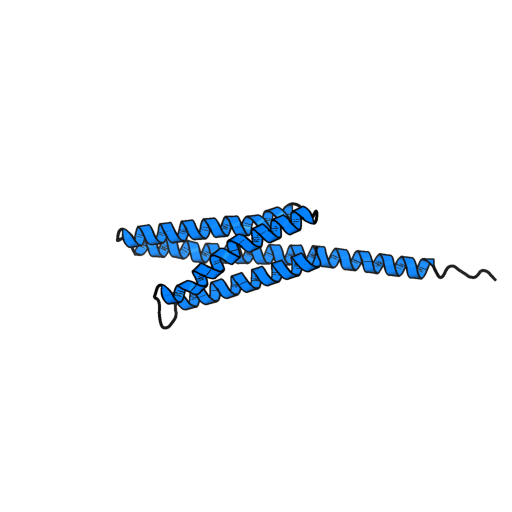 1
ATOM 961 C C . ALA A 1 135 ? -17.103 -3.566 26.527 1.00 87.19 135 ALA A C 1
ATOM 963 O O . ALA A 1 135 ? -17.902 -3.314 27.426 1.00 87.19 135 ALA A O 1
ATOM 964 N N . ARG A 1 136 ? -17.394 -4.445 25.560 1.00 88.81 136 ARG A N 1
ATOM 965 C CA . ARG A 1 136 ? -18.626 -5.245 25.565 1.00 88.81 136 ARG A CA 1
ATOM 966 C C . ARG A 1 136 ? -18.593 -6.289 26.679 1.00 88.81 136 ARG A C 1
ATOM 968 O O . ARG A 1 136 ? -19.541 -6.386 27.447 1.00 88.81 136 ARG A O 1
ATOM 975 N N . ARG A 1 137 ? -17.477 -7.015 26.799 1.00 89.06 137 ARG A N 1
ATOM 976 C CA . ARG A 1 137 ? -17.293 -8.056 27.816 1.00 89.06 137 ARG A CA 1
ATOM 977 C C . ARG A 1 137 ? -17.388 -7.491 29.235 1.00 89.06 137 ARG A C 1
ATOM 979 O O . ARG A 1 137 ? -18.006 -8.118 30.086 1.00 89.06 137 ARG A O 1
ATOM 986 N N . THR A 1 138 ? -16.796 -6.326 29.505 1.00 90.94 138 THR A N 1
ATOM 987 C CA . THR A 1 138 ? -16.890 -5.693 30.832 1.00 90.94 138 THR A CA 1
ATOM 988 C C . THR A 1 138 ? -18.315 -5.252 31.164 1.00 90.94 138 THR A C 1
ATOM 990 O O . THR A 1 138 ? -18.743 -5.426 32.303 1.00 90.94 138 THR A O 1
ATOM 993 N N . GLY A 1 139 ? -19.066 -4.741 30.182 1.00 84.88 139 GLY A N 1
ATOM 994 C CA . GLY A 1 139 ? -20.484 -4.410 30.344 1.00 84.88 139 GLY A CA 1
ATOM 995 C C . GLY A 1 139 ? -21.349 -5.632 30.662 1.00 84.88 139 GLY A C 1
ATOM 996 O O . GLY A 1 139 ? -22.153 -5.581 31.589 1.00 84.88 139 GLY A O 1
ATOM 997 N N . ASP A 1 140 ? -21.132 -6.744 29.954 1.00 88.06 140 ASP A N 1
ATOM 998 C CA . ASP A 1 140 ? -21.862 -7.998 30.184 1.00 88.06 140 ASP A CA 1
ATOM 999 C C . ASP A 1 140 ? -21.598 -8.555 31.598 1.00 88.06 140 ASP A C 1
ATOM 1001 O O . ASP A 1 140 ? -22.525 -8.985 32.286 1.00 88.06 140 ASP A O 1
ATOM 1005 N N . VAL A 1 141 ? -20.346 -8.492 32.073 1.00 83.25 141 VAL A N 1
ATOM 1006 C CA . VAL A 1 141 ? -19.975 -8.903 33.440 1.00 83.25 141 VAL A CA 1
ATOM 1007 C C . VAL A 1 141 ? -20.642 -8.014 34.491 1.00 83.25 141 VAL A C 1
ATOM 1009 O O . VAL A 1 141 ? -21.193 -8.535 35.456 1.00 83.25 141 VAL A O 1
ATOM 1012 N N . ALA A 1 142 ? -20.632 -6.690 34.309 1.00 81.62 142 ALA A N 1
ATOM 1013 C CA . ALA A 1 142 ? -21.271 -5.762 35.243 1.00 81.62 142 ALA A CA 1
ATOM 1014 C C . ALA A 1 142 ? -22.800 -5.946 35.307 1.00 81.62 142 ALA A C 1
ATOM 1016 O O . ALA A 1 142 ? -23.392 -5.860 36.382 1.00 81.62 142 ALA A O 1
ATOM 1017 N N . ALA A 1 143 ? -23.444 -6.238 34.173 1.00 80.56 143 ALA A N 1
ATOM 1018 C CA . ALA A 1 143 ? -24.872 -6.545 34.133 1.00 80.56 143 ALA A CA 1
ATOM 1019 C C . ALA A 1 143 ? -25.198 -7.860 34.865 1.00 80.56 143 ALA A C 1
ATOM 1021 O O . ALA A 1 143 ? -26.180 -7.927 35.605 1.00 80.56 143 ALA A O 1
ATOM 1022 N N . ALA A 1 144 ? -24.356 -8.887 34.710 1.00 77.94 144 ALA A N 1
ATOM 1023 C CA . ALA A 1 144 ? -24.525 -10.168 35.390 1.00 77.94 144 ALA A CA 1
ATOM 1024 C C . ALA A 1 144 ? -24.336 -10.064 36.915 1.00 77.94 144 ALA A C 1
ATOM 1026 O O . ALA A 1 144 ? -25.086 -10.688 37.664 1.00 77.94 144 ALA A O 1
ATOM 1027 N N . THR A 1 145 ? -23.379 -9.261 37.394 1.00 80.44 145 THR A N 1
ATOM 1028 C CA . THR A 1 145 ? -23.157 -9.069 38.839 1.00 80.44 145 THR A CA 1
ATOM 1029 C C . THR A 1 145 ? -24.185 -8.142 39.487 1.00 80.44 145 THR A C 1
ATOM 1031 O O . THR A 1 145 ? -24.545 -8.360 40.640 1.00 80.44 145 THR A O 1
ATOM 1034 N N . GLY A 1 146 ? -24.715 -7.153 38.759 1.00 70.38 146 GLY A N 1
ATOM 1035 C CA . GLY A 1 146 ? -25.795 -6.285 39.244 1.00 70.38 146 GLY A CA 1
ATOM 1036 C C . GLY A 1 146 ? -27.148 -6.994 39.400 1.00 70.38 146 GLY A C 1
ATOM 1037 O O . GLY A 1 146 ? -27.943 -6.609 40.253 1.00 70.38 146 GLY A O 1
ATOM 1038 N N . ALA A 1 147 ? -27.402 -8.053 38.623 1.00 63.31 147 ALA A N 1
ATOM 1039 C CA . ALA A 1 147 ? -28.620 -8.865 38.721 1.00 63.31 147 ALA A CA 1
ATOM 1040 C C . ALA A 1 147 ? -28.615 -9.857 39.905 1.00 63.31 147 ALA A C 1
ATOM 1042 O O . ALA A 1 147 ? -29.671 -10.349 40.293 1.00 63.31 147 ALA A O 1
ATOM 1043 N N . ALA A 1 148 ? -27.449 -10.129 40.503 1.00 63.34 148 ALA A N 1
ATOM 1044 C CA . ALA A 1 148 ? -27.274 -11.019 41.654 1.00 63.34 148 ALA A CA 1
ATOM 1045 C C . ALA A 1 148 ? -27.237 -10.254 42.996 1.00 63.34 148 ALA A C 1
ATOM 1047 O O . ALA A 1 148 ? -26.483 -10.612 43.902 1.00 63.34 148 ALA A O 1
ATOM 1048 N N . GLY A 1 149 ? -28.011 -9.167 43.109 1.00 60.75 149 GLY A N 1
ATOM 1049 C CA . GLY A 1 149 ? -28.112 -8.375 44.339 1.00 60.75 149 GLY A CA 1
ATOM 1050 C C . GLY A 1 149 ? -28.526 -9.231 45.549 1.00 60.75 149 GLY A C 1
ATOM 1051 O O . GLY A 1 149 ? -29.262 -10.205 45.382 1.00 60.75 149 GLY A O 1
ATOM 1052 N N . PRO A 1 150 ? -28.047 -8.904 46.765 1.00 56.88 150 PRO A N 1
ATOM 1053 C CA . PRO A 1 150 ? -28.169 -9.775 47.929 1.00 56.88 150 PRO A CA 1
ATOM 1054 C C . PRO A 1 150 ? -29.637 -10.027 48.280 1.00 56.88 150 PRO A C 1
ATOM 1056 O O . PRO A 1 150 ? -30.383 -9.085 48.549 1.00 56.88 150 PRO A O 1
ATOM 1059 N N . SER A 1 151 ? -30.044 -11.301 48.325 1.00 59.88 151 SER A N 1
ATOM 1060 C CA . SER A 1 151 ? -31.279 -11.685 49.005 1.00 59.88 151 SER A CA 1
ATOM 1061 C C . SER A 1 151 ? -31.059 -11.457 50.498 1.00 59.88 151 SER A C 1
ATOM 1063 O O . SER A 1 151 ? -30.450 -12.279 51.183 1.00 59.88 151 SER A O 1
ATOM 1065 N N . VAL A 1 152 ? -31.476 -10.295 50.990 1.00 60.12 152 VAL A N 1
ATOM 1066 C CA . VAL A 1 152 ? -31.530 -10.041 52.427 1.00 60.12 152 VAL A CA 1
ATOM 1067 C C . VAL A 1 152 ? -32.687 -10.883 52.962 1.00 60.12 152 VAL A C 1
ATOM 1069 O O . VAL A 1 152 ? -33.840 -10.643 52.603 1.00 60.12 152 VAL A O 1
ATOM 1072 N N . ALA A 1 153 ? -32.333 -11.928 53.710 1.00 59.12 153 ALA A N 1
ATOM 1073 C CA . ALA A 1 153 ? -33.244 -12.750 54.501 1.00 59.12 153 ALA A CA 1
ATOM 1074 C C . ALA A 1 153 ? -33.526 -12.085 55.853 1.00 59.12 153 ALA A C 1
ATOM 1076 O O . ALA A 1 153 ? -32.614 -11.387 56.357 1.00 59.12 153 ALA A O 1
#